Protein AF-A0AA39K1Y0-F1 (afdb_monomer_lite)

Radius of gyration: 14.92 Å; chains: 1; bounding box: 40×43×18 Å

Organism: Armillaria tabescens (NCBI:txid1929756)

Sequence (61 aa):
MPYPIPQTILSMNMFPAGSRVFFYDSTGQLVRGVVESTTRMADGTQMVIIRRDNGGIMTLP

pLDDT: mean 79.92, std 14.58, range [45.47, 94.19]

Secondary structure (DSSP, 8-state):
-----------TT---TT-EEEEE-TTS-EEEEEEEEEEE-TTS-EEEEEEETTS-EEEE-

Structure (mmCIF, N/CA/C/O backbone):
data_AF-A0AA39K1Y0-F1
#
_entry.id   AF-A0AA39K1Y0-F1
#
loop_
_atom_site.group_PDB
_atom_site.id
_atom_site.type_symbol
_atom_site.label_atom_id
_atom_site.label_alt_id
_atom_site.label_comp_id
_atom_site.label_asym_id
_atom_site.label_entity_id
_atom_site.label_seq_id
_atom_site.pdbx_PDB_ins_code
_atom_site.Cartn_x
_atom_site.Cartn_y
_atom_site.Cartn_z
_atom_site.occupancy
_atom_site.B_iso_or_equiv
_atom_site.auth_seq_id
_atom_site.auth_comp_id
_atom_site.auth_asym_id
_atom_site.auth_atom_id
_atom_site.pdbx_PDB_model_num
ATOM 1 N N . MET A 1 1 ? 29.319 28.185 3.799 1.00 59.44 1 MET A N 1
ATOM 2 C CA . MET A 1 1 ? 28.442 27.160 4.409 1.00 59.44 1 MET A CA 1
ATOM 3 C C . MET A 1 1 ? 27.020 27.693 4.336 1.00 59.44 1 MET A C 1
ATOM 5 O O . MET A 1 1 ? 26.819 28.828 4.751 1.00 59.44 1 MET A O 1
ATOM 9 N N . PRO A 1 2 ? 26.117 26.974 3.658 1.00 54.16 2 PRO A N 1
ATOM 10 C CA . PRO A 1 2 ? 25.303 25.971 4.344 1.00 54.16 2 PRO A CA 1
ATOM 11 C C . PRO A 1 2 ? 25.380 24.596 3.667 1.00 54.16 2 PRO A C 1
ATOM 13 O O . PRO A 1 2 ? 25.633 24.486 2.470 1.00 54.16 2 PRO A O 1
ATOM 16 N N . TYR A 1 3 ? 25.195 23.546 4.460 1.00 59.72 3 TYR A N 1
ATOM 17 C CA . TYR A 1 3 ? 25.048 22.179 3.969 1.00 59.72 3 TYR A CA 1
ATOM 18 C C . TYR A 1 3 ? 23.700 22.051 3.246 1.00 59.72 3 TYR A C 1
ATOM 20 O O . TYR A 1 3 ? 22.706 22.560 3.776 1.00 59.72 3 TYR A O 1
ATOM 28 N N . PRO A 1 4 ? 23.612 21.378 2.083 1.00 60.19 4 PRO A N 1
ATOM 29 C CA . PRO A 1 4 ? 22.319 20.965 1.570 1.00 60.19 4 PRO A CA 1
ATOM 30 C C . PRO A 1 4 ? 21.748 19.979 2.585 1.00 60.19 4 PRO A C 1
ATOM 32 O O . PRO A 1 4 ? 22.251 18.869 2.744 1.00 60.19 4 PRO A O 1
ATOM 35 N N . ILE A 1 5 ? 20.733 20.413 3.326 1.00 60.38 5 ILE A N 1
ATOM 3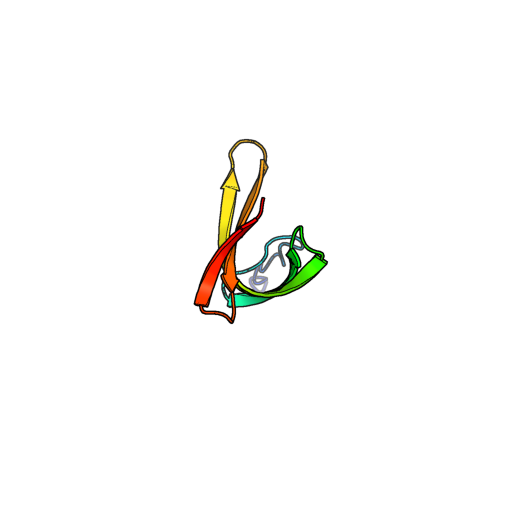6 C CA . ILE A 1 5 ? 19.841 19.500 4.029 1.00 60.38 5 ILE A CA 1
ATOM 37 C C . ILE A 1 5 ? 19.380 18.469 2.995 1.00 60.38 5 ILE A C 1
ATOM 39 O O . ILE A 1 5 ? 18.773 18.864 1.997 1.00 60.38 5 ILE A O 1
ATOM 43 N N . PRO A 1 6 ? 19.654 17.164 3.164 1.00 52.16 6 PRO A N 1
ATOM 44 C CA . PRO A 1 6 ? 18.915 16.174 2.413 1.00 52.16 6 PRO A CA 1
ATOM 45 C C . PRO A 1 6 ? 17.462 16.391 2.825 1.00 52.16 6 PRO A C 1
ATOM 47 O O . PRO A 1 6 ? 17.078 16.071 3.949 1.00 52.16 6 PRO A O 1
ATOM 50 N N . GLN A 1 7 ? 16.657 17.002 1.955 1.00 50.31 7 GLN A N 1
ATOM 51 C CA . GLN A 1 7 ? 15.210 17.061 2.114 1.00 50.31 7 GLN A CA 1
ATOM 52 C C . GLN A 1 7 ? 14.650 15.659 1.862 1.00 50.31 7 GLN A C 1
ATOM 54 O O . GLN A 1 7 ? 13.771 15.462 1.030 1.00 50.31 7 GLN A O 1
ATOM 59 N N . THR A 1 8 ? 15.121 14.665 2.613 1.00 45.47 8 THR A N 1
ATOM 60 C CA . THR A 1 8 ? 14.273 13.541 2.965 1.00 45.47 8 THR A CA 1
ATOM 61 C C . THR A 1 8 ? 13.272 14.126 3.947 1.00 45.47 8 THR A C 1
ATOM 63 O O . THR A 1 8 ? 13.393 13.977 5.161 1.00 45.47 8 THR A O 1
ATOM 66 N N . ILE A 1 9 ? 12.294 14.869 3.419 1.00 52.34 9 ILE A N 1
ATOM 67 C CA . ILE A 1 9 ? 11.014 15.001 4.093 1.00 52.34 9 ILE A CA 1
ATOM 68 C C . ILE A 1 9 ? 10.588 13.547 4.243 1.00 52.34 9 ILE A C 1
ATOM 70 O O . ILE A 1 9 ? 10.215 12.911 3.256 1.00 52.34 9 ILE A O 1
ATOM 74 N N . LEU A 1 10 ? 10.775 12.982 5.440 1.00 48.62 10 LEU A N 1
ATOM 75 C CA . LEU A 1 10 ? 10.157 11.724 5.813 1.00 48.62 10 LEU A CA 1
ATOM 76 C C . LEU A 1 10 ? 8.672 12.009 5.664 1.00 48.62 10 LEU A C 1
ATOM 78 O O . LEU A 1 10 ? 8.054 12.617 6.534 1.00 48.62 10 LEU A O 1
ATOM 82 N N . SER A 1 11 ? 8.145 11.714 4.478 1.00 48.34 11 SER A N 1
ATOM 83 C CA . SER A 1 11 ? 6.738 11.850 4.169 1.00 48.34 11 SER A CA 1
ATOM 84 C C . SER A 1 11 ? 6.076 10.895 5.138 1.00 48.34 11 SER A C 1
ATOM 86 O O . SER A 1 11 ? 6.098 9.689 4.916 1.00 48.34 11 SER A O 1
ATOM 88 N N . MET A 1 12 ? 5.575 11.428 6.253 1.00 49.69 12 MET A N 1
ATOM 89 C CA . MET A 1 12 ? 5.114 10.685 7.433 1.00 49.69 12 MET A CA 1
ATOM 90 C C . MET A 1 12 ? 3.937 9.734 7.127 1.00 49.69 12 MET A C 1
ATOM 92 O O . MET A 1 12 ? 3.420 9.095 8.030 1.00 49.69 12 MET A O 1
ATOM 96 N N . ASN A 1 13 ? 3.537 9.639 5.855 1.00 55.06 13 ASN A N 1
ATOM 97 C CA . ASN A 1 13 ? 2.382 8.925 5.331 1.00 55.06 13 ASN A CA 1
ATOM 98 C C . ASN A 1 13 ? 2.642 8.154 4.028 1.00 55.06 13 ASN A C 1
ATOM 100 O O . ASN A 1 13 ? 1.701 7.644 3.435 1.00 55.06 13 ASN A O 1
ATOM 104 N N . MET A 1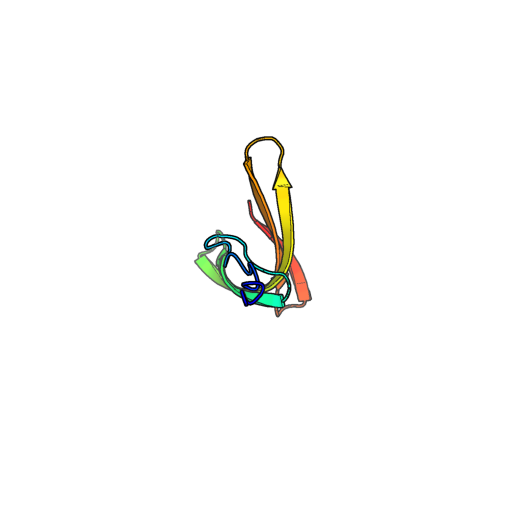 14 ? 3.872 8.079 3.521 1.00 64.25 14 MET A N 1
ATOM 105 C CA . MET A 1 14 ? 4.104 7.404 2.246 1.00 64.25 14 MET A CA 1
ATOM 106 C C . MET A 1 14 ? 4.747 6.061 2.518 1.00 64.25 14 MET A C 1
ATOM 108 O O . MET A 1 14 ? 5.937 6.031 2.794 1.00 64.25 14 MET A O 1
ATOM 112 N N . PHE A 1 15 ? 3.961 4.981 2.453 1.00 75.69 15 PHE A N 1
ATOM 113 C CA . PHE A 1 15 ? 4.461 3.607 2.409 1.00 75.69 15 PHE A CA 1
ATOM 114 C C . PHE A 1 15 ? 5.504 3.508 1.278 1.00 75.69 15 PHE A C 1
ATOM 116 O O . PHE A 1 15 ? 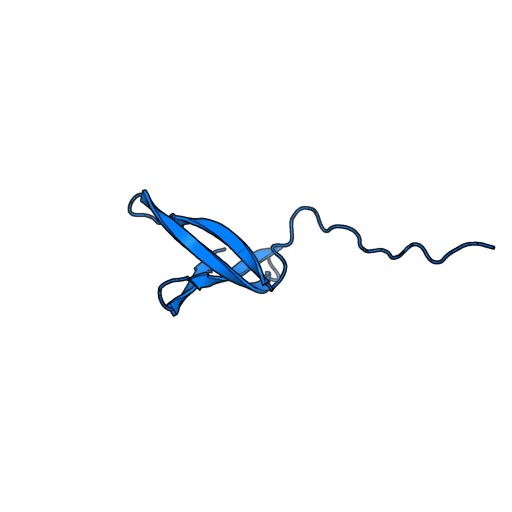5.129 3.489 0.101 1.00 75.69 15 PHE A O 1
ATOM 123 N N . PRO A 1 16 ? 6.811 3.536 1.589 1.00 80.62 16 PRO A N 1
ATOM 124 C CA . PRO A 1 16 ? 7.844 3.523 0.567 1.00 80.62 16 PRO A CA 1
ATOM 125 C C . PRO A 1 16 ? 7.873 2.156 -0.110 1.00 80.62 16 PRO A C 1
ATOM 127 O O . PRO A 1 16 ? 7.664 1.132 0.543 1.00 80.62 16 PRO A O 1
ATOM 130 N N . ALA A 1 17 ? 8.194 2.124 -1.403 1.00 85.00 17 ALA A N 1
ATOM 131 C CA . ALA A 1 17 ? 8.513 0.865 -2.064 1.00 85.00 17 ALA A CA 1
ATOM 132 C C . ALA A 1 17 ? 9.658 0.156 -1.313 1.00 85.00 17 ALA A C 1
ATOM 134 O O . ALA A 1 17 ? 10.651 0.780 -0.939 1.00 85.00 17 ALA A O 1
ATOM 135 N N . GLY A 1 18 ? 9.501 -1.141 -1.059 1.00 86.69 18 GLY A N 1
ATOM 136 C CA . GLY A 1 18 ? 10.418 -1.952 -0.258 1.00 86.69 18 GLY A CA 1
ATOM 137 C C . GLY A 1 18 ? 10.085 -2.021 1.237 1.00 86.69 18 GLY A C 1
ATOM 138 O O . GLY A 1 18 ? 10.688 -2.824 1.950 1.00 86.69 18 GLY A O 1
ATOM 139 N N . SER A 1 19 ? 9.119 -1.247 1.740 1.00 88.62 19 SER A N 1
ATOM 140 C CA . SER A 1 19 ? 8.746 -1.310 3.156 1.00 88.62 19 SER A CA 1
ATOM 141 C C . SER A 1 19 ? 7.879 -2.519 3.492 1.00 88.62 19 SER A C 1
ATOM 143 O O . SER A 1 19 ? 6.922 -2.842 2.788 1.00 88.62 19 SER A O 1
ATOM 145 N N . ARG A 1 20 ? 8.209 -3.178 4.610 1.00 90.25 20 ARG A N 1
ATOM 146 C CA . ARG A 1 20 ? 7.434 -4.290 5.170 1.00 90.25 20 ARG A CA 1
ATOM 147 C C . ARG A 1 20 ? 6.141 -3.753 5.781 1.00 90.25 20 ARG A C 1
ATOM 149 O O . ARG A 1 20 ? 6.185 -2.835 6.597 1.00 90.25 20 ARG A O 1
ATOM 156 N N . VAL A 1 21 ? 5.015 -4.359 5.426 1.00 87.69 21 VAL A N 1
ATOM 157 C CA . VAL A 1 21 ? 3.689 -3.987 5.927 1.00 87.69 21 VAL A CA 1
ATOM 158 C C . VAL A 1 21 ? 2.946 -5.199 6.475 1.00 87.69 21 VAL A C 1
ATOM 160 O O . VAL A 1 21 ? 3.116 -6.331 6.011 1.00 87.69 21 VAL A O 1
ATOM 163 N N . PHE A 1 22 ? 2.120 -4.929 7.482 1.00 89.69 22 PHE A N 1
ATOM 164 C CA . PHE A 1 22 ? 1.276 -5.893 8.174 1.00 89.69 22 PHE A CA 1
ATOM 165 C C . PHE A 1 22 ? -0.122 -5.292 8.255 1.00 89.69 22 PHE A C 1
ATOM 167 O O . PHE A 1 22 ? -0.278 -4.179 8.753 1.00 89.69 22 PHE A O 1
ATOM 174 N N . PHE A 1 23 ? -1.123 -6.001 7.754 1.00 86.25 23 PHE A N 1
ATOM 175 C CA . PHE A 1 23 ? -2.509 -5.540 7.771 1.00 86.25 23 PHE A CA 1
ATOM 176 C C . PHE A 1 23 ? -3.451 -6.727 7.925 1.00 86.25 23 PHE A C 1
ATOM 178 O O . PHE A 1 23 ? -3.068 -7.865 7.662 1.00 86.25 23 PHE A O 1
ATOM 185 N N . TYR A 1 24 ? -4.676 -6.468 8.364 1.00 88.88 24 TYR A N 1
ATOM 186 C CA . TYR A 1 24 ? -5.720 -7.484 8.407 1.00 88.88 24 TYR A CA 1
ATOM 187 C C . TYR A 1 24 ? -6.555 -7.404 7.135 1.00 88.88 24 TYR A C 1
ATOM 189 O O . TYR A 1 24 ? -6.914 -6.308 6.703 1.00 88.88 24 TYR A O 1
ATOM 197 N N . ASP A 1 25 ? -6.846 -8.548 6.523 1.00 84.25 25 ASP A N 1
ATOM 198 C CA . ASP A 1 25 ? -7.832 -8.600 5.448 1.00 84.25 25 ASP A CA 1
ATOM 199 C C . ASP A 1 25 ? -9.269 -8.578 5.997 1.00 84.25 25 ASP A C 1
ATOM 201 O O . ASP A 1 25 ? -9.503 -8.566 7.209 1.00 84.25 25 ASP A O 1
ATOM 205 N N . SER A 1 26 ? -10.257 -8.577 5.100 1.00 83.62 26 SER A N 1
ATOM 206 C CA . SER A 1 26 ? -11.678 -8.562 5.470 1.00 83.62 26 SER A CA 1
ATOM 207 C C . SER A 1 26 ? -12.133 -9.798 6.252 1.00 83.62 26 SER A C 1
ATOM 209 O O . SER A 1 26 ? -13.195 -9.765 6.868 1.00 83.62 26 SER A O 1
ATOM 211 N N . THR A 1 27 ? -11.349 -10.878 6.248 1.00 88.88 27 THR A N 1
ATOM 212 C CA . THR A 1 27 ? -11.616 -12.102 7.015 1.00 88.88 27 THR A CA 1
ATOM 213 C C . THR A 1 27 ? -10.972 -12.072 8.404 1.00 88.88 27 THR A C 1
ATOM 215 O O . THR A 1 27 ? -11.150 -13.003 9.188 1.00 88.88 27 THR A O 1
ATOM 218 N N . GLY A 1 28 ? -10.241 -11.000 8.731 1.00 88.69 28 GLY A N 1
ATOM 219 C CA . GLY A 1 28 ? -9.494 -10.864 9.978 1.00 88.69 28 GLY A CA 1
ATOM 220 C C . GLY A 1 28 ? -8.162 -11.615 9.974 1.00 88.69 28 GLY A C 1
ATOM 221 O O . GLY A 1 28 ? -7.540 -11.759 11.027 1.00 88.69 28 GLY A O 1
ATOM 222 N N . GLN A 1 29 ? -7.694 -12.095 8.817 1.00 89.56 29 GLN A N 1
ATOM 223 C CA . GLN A 1 29 ? -6.394 -12.750 8.714 1.00 89.56 29 GLN A CA 1
ATOM 224 C C . GLN A 1 29 ? -5.274 -11.716 8.621 1.00 89.56 29 GLN A C 1
ATOM 226 O O . GLN A 1 29 ? -5.352 -10.753 7.860 1.00 89.56 29 GLN A O 1
ATOM 231 N N . LEU A 1 30 ? -4.204 -11.931 9.394 1.00 89.25 30 LEU A N 1
ATOM 232 C CA . LEU A 1 30 ? -3.005 -11.103 9.323 1.00 89.25 30 LEU A CA 1
ATOM 233 C C . LEU A 1 30 ? -2.244 -11.405 8.030 1.00 89.25 30 LEU A C 1
ATOM 235 O O . LEU A 1 30 ? -1.611 -12.454 7.890 1.00 89.25 30 LEU A O 1
ATOM 239 N N . VAL A 1 31 ? -2.245 -10.445 7.119 1.00 89.38 31 VAL A N 1
ATOM 240 C CA . VAL A 1 31 ? -1.506 -10.481 5.865 1.00 89.38 31 VAL A CA 1
ATOM 241 C C . VAL A 1 31 ? -0.194 -9.720 6.017 1.00 89.38 31 VAL A C 1
ATOM 243 O O . VAL A 1 31 ? -0.112 -8.666 6.651 1.00 89.38 31 VAL A O 1
ATOM 246 N N . ARG A 1 32 ? 0.860 -10.284 5.428 1.00 91.50 32 ARG A N 1
ATOM 247 C CA . ARG A 1 32 ? 2.220 -9.746 5.450 1.00 91.50 32 ARG A CA 1
ATOM 248 C C . ARG A 1 32 ? 2.707 -9.56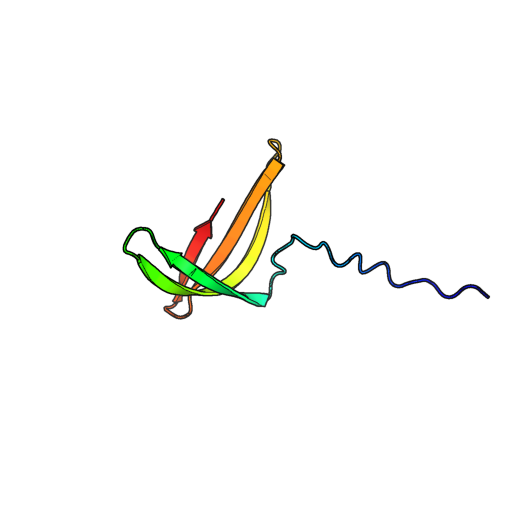0 4.028 1.00 91.50 32 ARG A C 1
ATOM 250 O O . ARG A 1 32 ? 2.449 -10.406 3.167 1.00 91.50 32 ARG A O 1
ATOM 257 N N . GLY A 1 33 ? 3.417 -8.470 3.787 1.00 92.50 33 GLY A N 1
ATOM 258 C CA . GLY A 1 33 ? 3.980 -8.207 2.476 1.00 92.50 33 GLY A CA 1
ATOM 259 C C . GLY A 1 33 ? 4.950 -7.045 2.462 1.00 92.50 33 GLY A C 1
ATOM 260 O O . GLY A 1 33 ? 5.307 -6.476 3.496 1.00 92.50 33 GLY A O 1
ATOM 261 N N . VAL A 1 34 ? 5.368 -6.710 1.252 1.00 92.75 34 VAL A N 1
ATOM 262 C CA . VAL A 1 34 ? 6.257 -5.599 0.951 1.00 92.75 34 VAL A CA 1
ATOM 263 C C . VAL A 1 34 ? 5.543 -4.672 -0.014 1.00 92.75 34 VAL A C 1
ATOM 265 O O . VAL A 1 34 ? 4.937 -5.121 -0.984 1.00 92.75 34 VAL A O 1
ATOM 268 N N . VAL A 1 35 ? 5.606 -3.376 0.255 1.00 90.75 35 VAL A N 1
ATOM 269 C CA . VAL A 1 35 ? 5.068 -2.357 -0.643 1.00 90.75 35 VAL A CA 1
ATOM 270 C C . VAL A 1 35 ? 5.879 -2.386 -1.930 1.00 90.75 35 VAL A C 1
ATOM 272 O O . VAL A 1 35 ? 7.094 -2.221 -1.913 1.00 90.75 35 VAL A O 1
ATOM 275 N N . GLU A 1 36 ? 5.214 -2.617 -3.048 1.00 91.12 36 GLU A N 1
ATOM 276 C CA . GLU A 1 36 ? 5.827 -2.592 -4.368 1.00 91.12 36 GLU A CA 1
ATOM 277 C C . GLU A 1 36 ? 5.834 -1.168 -4.924 1.00 91.12 36 GLU A C 1
ATOM 279 O O . GLU A 1 36 ? 6.860 -0.688 -5.400 1.00 91.12 36 GLU A O 1
ATOM 284 N N . SER A 1 37 ? 4.710 -0.461 -4.808 1.00 88.19 37 SER A N 1
ATOM 285 C CA . SER A 1 37 ? 4.598 0.940 -5.206 1.00 88.19 37 SER A CA 1
ATOM 286 C C . SER A 1 37 ? 3.427 1.630 -4.512 1.00 88.19 37 SER A C 1
ATOM 288 O O 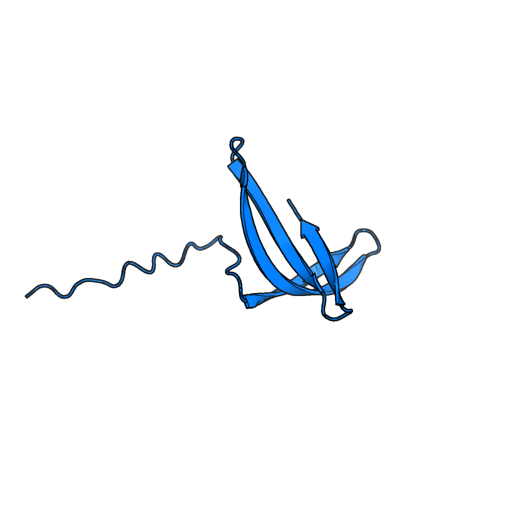. SER A 1 37 ? 2.525 0.988 -3.971 1.00 88.19 37 SER A O 1
ATOM 290 N N . THR A 1 38 ? 3.443 2.960 -4.529 1.00 86.50 38 THR A N 1
ATOM 291 C CA . THR A 1 38 ? 2.320 3.791 -4.095 1.00 86.50 38 THR A CA 1
ATOM 292 C C . THR A 1 38 ? 1.972 4.796 -5.178 1.00 86.50 38 THR A C 1
ATOM 294 O O . THR A 1 38 ? 2.852 5.394 -5.791 1.00 86.50 38 THR A O 1
ATOM 297 N N . THR A 1 39 ? 0.679 4.976 -5.425 1.00 84.75 39 THR A N 1
ATOM 298 C CA . THR A 1 39 ? 0.153 5.938 -6.395 1.00 84.75 39 THR A CA 1
ATOM 299 C C . THR A 1 39 ? -0.884 6.806 -5.712 1.00 84.75 39 THR A C 1
ATOM 301 O O . THR A 1 39 ? -1.784 6.305 -5.045 1.00 84.75 39 THR A O 1
ATOM 304 N N . ARG A 1 40 ? -0.771 8.121 -5.886 1.00 84.50 40 ARG A N 1
ATOM 305 C CA . ARG A 1 40 ? -1.774 9.065 -5.401 1.00 84.50 40 ARG A CA 1
ATOM 306 C C . ARG A 1 40 ? -2.727 9.413 -6.535 1.00 84.50 40 ARG A C 1
ATOM 308 O O . ARG A 1 40 ? -2.292 9.866 -7.592 1.00 84.50 40 ARG A O 1
ATOM 315 N N . MET A 1 41 ? -4.010 9.182 -6.310 1.00 84.06 41 MET A N 1
ATOM 316 C CA . MET A 1 41 ? -5.075 9.511 -7.248 1.00 84.06 41 MET A CA 1
ATOM 317 C C . MET A 1 41 ? -5.401 11.012 -7.200 1.00 84.06 41 MET A C 1
ATOM 319 O O . MET A 1 41 ? -5.034 11.722 -6.260 1.00 84.06 41 MET A O 1
ATOM 323 N N . ALA A 1 42 ? -6.084 11.507 -8.237 1.00 83.88 42 ALA A N 1
ATOM 324 C CA . ALA A 1 42 ? -6.432 12.925 -8.378 1.00 83.88 42 ALA A CA 1
ATOM 325 C C . ALA A 1 42 ? -7.395 13.434 -7.286 1.00 83.88 42 ALA A C 1
ATOM 327 O O . ALA A 1 42 ? -7.408 14.624 -6.987 1.00 83.88 42 ALA A O 1
ATOM 328 N N . ASP A 1 43 ? -8.167 12.533 -6.679 1.00 84.81 43 ASP A N 1
ATOM 329 C CA . ASP A 1 43 ? -9.068 12.789 -5.548 1.00 84.81 43 ASP A CA 1
ATOM 330 C C . ASP A 1 43 ? -8.337 12.852 -4.190 1.00 84.81 43 ASP A C 1
ATOM 332 O O . ASP A 1 43 ? -8.937 13.188 -3.173 1.00 84.81 43 ASP A O 1
ATO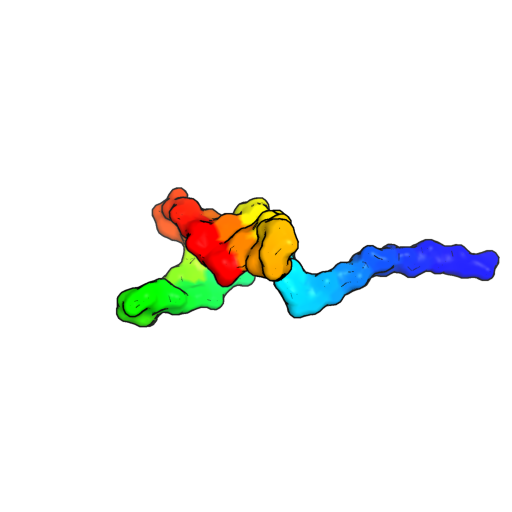M 336 N N . GLY A 1 44 ? -7.032 12.559 -4.168 1.00 81.12 44 GLY A N 1
ATOM 337 C CA . GLY A 1 44 ? -6.217 12.512 -2.960 1.00 81.12 44 GLY A CA 1
ATOM 338 C C . GLY A 1 44 ? -6.103 11.131 -2.311 1.00 81.12 44 GLY A C 1
ATOM 339 O O . GLY A 1 44 ? -5.303 11.006 -1.384 1.00 81.12 44 GLY A O 1
ATOM 340 N N . THR A 1 45 ? -6.812 10.113 -2.809 1.00 85.31 45 THR A N 1
ATOM 341 C CA . THR A 1 45 ? -6.723 8.723 -2.332 1.00 85.31 45 THR A CA 1
ATOM 342 C C . THR A 1 45 ? -5.333 8.148 -2.622 1.00 85.31 45 THR A C 1
ATOM 344 O O . THR A 1 45 ? -4.766 8.386 -3.695 1.00 85.31 45 THR A O 1
ATOM 347 N N . GLN A 1 46 ? -4.751 7.395 -1.683 1.00 84.50 46 GLN A N 1
ATOM 348 C CA . GLN A 1 46 ? -3.418 6.811 -1.840 1.00 84.50 46 GLN A CA 1
ATOM 349 C C . GLN A 1 46 ? -3.504 5.300 -2.029 1.00 84.50 46 GLN A C 1
ATOM 351 O O . GLN A 1 46 ? -3.556 4.539 -1.076 1.00 84.50 46 GLN A O 1
ATOM 356 N N . MET A 1 47 ? -3.401 4.856 -3.277 1.00 87.44 47 MET A N 1
ATOM 357 C CA . MET A 1 47 ? -3.317 3.436 -3.581 1.00 87.44 47 MET A CA 1
ATOM 358 C C . MET A 1 47 ? -1.930 2.882 -3.256 1.00 87.44 47 MET A C 1
ATOM 360 O O . MET A 1 47 ? -0.909 3.391 -3.724 1.00 87.44 47 MET A O 1
ATOM 364 N N . VAL A 1 48 ? -1.900 1.791 -2.502 1.00 88.38 48 VAL A N 1
ATOM 365 C CA . VAL A 1 48 ? -0.703 1.034 -2.142 1.00 88.38 48 VAL A CA 1
ATOM 366 C C . VAL A 1 48 ? -0.771 -0.331 -2.812 1.00 88.38 48 VAL A C 1
ATOM 368 O O . VAL A 1 48 ? -1.704 -1.099 -2.587 1.00 88.38 48 VAL A O 1
ATOM 371 N N . ILE A 1 49 ? 0.230 -0.650 -3.627 1.00 91.75 49 ILE A N 1
ATOM 372 C CA . ILE A 1 49 ? 0.413 -1.981 -4.206 1.00 91.75 49 ILE A CA 1
ATOM 373 C C . ILE A 1 49 ? 1.363 -2.749 -3.295 1.00 91.75 49 ILE A C 1
ATOM 375 O O . ILE A 1 49 ? 2.477 -2.303 -3.030 1.00 91.75 49 ILE A O 1
ATOM 379 N N . ILE A 1 50 ? 0.924 -3.903 -2.805 1.00 92.12 50 ILE A N 1
ATOM 380 C CA . ILE A 1 50 ? 1.651 -4.745 -1.859 1.00 92.12 50 ILE A CA 1
ATOM 381 C C . ILE A 1 50 ? 1.861 -6.115 -2.488 1.00 92.12 50 ILE A C 1
ATOM 383 O O . ILE A 1 50 ? 0.909 -6.813 -2.843 1.00 92.12 50 ILE A O 1
ATOM 387 N N . ARG A 1 51 ? 3.116 -6.545 -2.550 1.00 94.19 51 ARG A N 1
ATOM 388 C CA . ARG A 1 51 ? 3.481 -7.926 -2.835 1.00 94.19 51 ARG A CA 1
ATOM 389 C C . ARG A 1 51 ? 3.452 -8.714 -1.532 1.00 94.19 51 ARG A C 1
ATOM 391 O O . ARG A 1 51 ? 4.291 -8.515 -0.654 1.00 94.19 51 ARG A O 1
ATOM 398 N N . ARG A 1 52 ? 2.460 -9.585 -1.380 1.00 92.38 52 ARG A N 1
ATOM 399 C CA . ARG A 1 52 ? 2.318 -10.438 -0.196 1.00 92.38 52 ARG A CA 1
ATOM 400 C C . ARG A 1 52 ? 3.419 -11.493 -0.160 1.00 92.38 52 ARG A C 1
ATOM 402 O O . ARG A 1 52 ? 3.880 -11.963 -1.200 1.00 92.38 52 ARG A O 1
ATOM 409 N N . ASP A 1 53 ? 3.773 -11.924 1.046 1.00 89.25 53 ASP A N 1
ATOM 410 C CA . ASP A 1 53 ? 4.769 -12.984 1.259 1.00 89.25 53 ASP A CA 1
ATOM 411 C C . ASP A 1 53 ? 4.339 -14.323 0.621 1.00 89.25 53 ASP A C 1
ATOM 413 O O . ASP A 1 53 ? 5.182 -15.131 0.245 1.00 89.25 53 ASP A O 1
ATOM 417 N N . ASN A 1 54 ? 3.031 -14.544 0.431 1.00 87.69 54 ASN A N 1
ATOM 418 C CA . ASN A 1 54 ? 2.488 -15.716 -0.269 1.00 87.69 54 ASN A CA 1
ATOM 419 C C . ASN A 1 54 ? 2.590 -15.633 -1.809 1.00 87.69 54 ASN A C 1
ATOM 421 O O . ASN A 1 54 ? 2.058 -16.495 -2.503 1.00 87.69 54 ASN A O 1
ATOM 425 N N . GLY A 1 55 ? 3.236 -14.594 -2.345 1.00 86.06 55 GLY A N 1
ATOM 426 C CA . GLY A 1 55 ? 3.458 -14.392 -3.777 1.00 86.06 55 GLY A CA 1
ATOM 427 C C . GLY A 1 55 ? 2.341 -13.645 -4.509 1.00 86.06 55 GLY A C 1
ATOM 428 O O . GLY A 1 55 ? 2.524 -13.301 -5.674 1.00 86.06 55 GLY A O 1
ATOM 429 N N . GLY A 1 56 ? 1.211 -13.355 -3.856 1.00 90.50 56 GLY A N 1
ATOM 430 C CA . GLY A 1 56 ? 0.107 -12.612 -4.466 1.00 90.50 56 GLY A CA 1
ATOM 431 C C . GLY A 1 56 ? 0.277 -11.096 -4.368 1.00 90.50 56 GLY A C 1
ATOM 432 O O . GLY A 1 56 ? 0.672 -10.579 -3.327 1.00 90.50 56 GLY A O 1
ATOM 433 N N . ILE A 1 57 ? -0.105 -10.364 -5.410 1.00 91.06 57 ILE A N 1
ATOM 434 C CA . ILE A 1 57 ? -0.183 -8.897 -5.374 1.00 91.06 57 ILE A CA 1
ATOM 435 C C . ILE A 1 57 ? -1.552 -8.482 -4.819 1.00 91.06 57 ILE A C 1
ATOM 437 O O . ILE A 1 57 ? -2.557 -9.151 -5.069 1.00 91.06 57 ILE A O 1
ATOM 441 N N . MET A 1 58 ? -1.589 -7.414 -4.026 1.00 87.81 58 MET A N 1
ATOM 442 C CA . MET A 1 58 ? -2.806 -6.836 -3.462 1.00 87.81 58 MET A CA 1
ATOM 443 C C . MET A 1 58 ? -2.738 -5.312 -3.519 1.00 87.81 58 MET A C 1
ATOM 445 O O . MET A 1 58 ? -1.681 -4.736 -3.278 1.00 87.81 58 MET A O 1
ATOM 449 N N . THR A 1 59 ? -3.861 -4.664 -3.814 1.00 89.19 59 THR A N 1
ATOM 450 C CA . THR A 1 59 ? -3.968 -3.201 -3.848 1.00 89.19 59 THR A CA 1
ATOM 451 C C . THR A 1 59 ? -4.896 -2.737 -2.736 1.00 89.19 59 THR A C 1
ATOM 453 O O . THR A 1 59 ? -5.999 -3.268 -2.605 1.00 89.19 59 THR A O 1
ATOM 456 N N . LEU A 1 60 ? -4.445 -1.769 -1.941 1.00 85.50 60 LEU A N 1
ATOM 457 C CA . LEU A 1 60 ? -5.211 -1.146 -0.861 1.00 85.50 60 LEU A CA 1
ATOM 458 C C . LEU A 1 60 ? -5.366 0.361 -1.139 1.00 85.50 60 LEU A C 1
ATOM 460 O O . LEU A 1 60 ? -4.385 0.962 -1.577 1.00 85.50 60 LEU A O 1
ATOM 464 N N . PRO A 1 61 ? -6.559 0.953 -0.948 1.00 82.50 61 PRO A N 1
ATOM 465 C CA . PRO A 1 61 ? -6.781 2.397 -1.054 1.00 82.50 61 PRO A CA 1
ATOM 466 C C . PRO A 1 61 ? -6.365 3.177 0.204 1.00 82.50 61 PRO A C 1
ATOM 468 O O . PRO A 1 61 ? -6.191 2.541 1.272 1.00 82.50 61 PRO A O 1
#

Foldseek 3Di:
DDDPDPPPPVVVPAQDAQDWDWDADPVRDIWIFGFRDWDQDPVRDIWTWTQTPVRDIDIDD